Protein AF-D8FB04-F1 (afdb_monomer)

pLDDT: mean 83.62, std 10.01, range [50.66, 93.5]

Sequence (129 aa):
MARANIKDAQKLMAHLENEPLSTRELAHFYEHYQKSNRSVRDRMLENPFLFIKVQNERIQSEQAKEIHDGPEGKWFKDIKMVYAVLGRLLKTVSHVHYPKSDPFKKQTLKAWVNKVENQAAKLKKEIEP

Mean predicted aligned error: 11.64 Å

Structure (mmCIF, N/CA/C/O backbone):
data_AF-D8FB04-F1
#
_entry.id   AF-D8FB04-F1
#
loop_
_atom_site.group_PDB
_atom_site.id
_atom_site.type_symbol
_atom_site.label_atom_id
_atom_site.label_alt_id
_atom_site.label_comp_id
_atom_site.label_asym_id
_atom_site.label_entity_id
_atom_site.label_seq_id
_atom_site.pdbx_PDB_ins_code
_atom_site.Cartn_x
_atom_site.Cartn_y
_atom_site.Cartn_z
_atom_site.occupancy
_atom_site.B_iso_or_equiv
_atom_site.au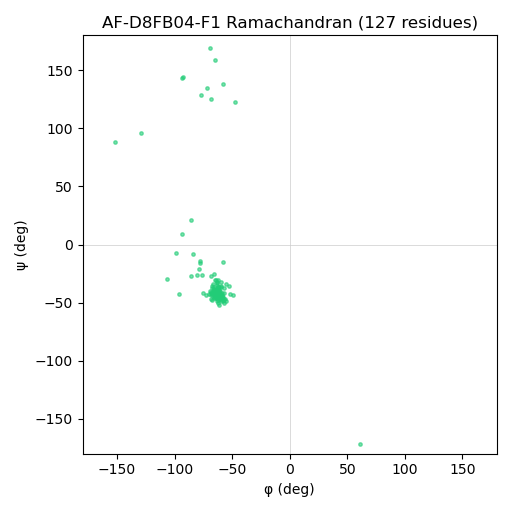th_seq_id
_atom_site.auth_comp_id
_atom_site.auth_asym_id
_atom_site.auth_atom_id
_atom_site.pdbx_PDB_model_num
ATOM 1 N N . MET A 1 1 ? -25.243 9.933 -5.896 1.00 53.50 1 MET A N 1
ATOM 2 C CA . MET A 1 1 ? -24.143 9.626 -4.950 1.00 53.50 1 MET A CA 1
ATOM 3 C C . MET A 1 1 ? -24.521 9.905 -3.495 1.00 53.50 1 MET A C 1
ATOM 5 O O . MET A 1 1 ? -24.370 9.000 -2.688 1.00 53.50 1 MET A O 1
ATOM 9 N N . ALA A 1 2 ? -25.107 11.065 -3.161 1.00 58.69 2 ALA A N 1
ATOM 10 C CA . ALA A 1 2 ? -25.514 11.402 -1.785 1.00 58.69 2 ALA A CA 1
ATOM 11 C C . ALA A 1 2 ? -26.397 10.339 -1.091 1.00 58.69 2 ALA A C 1
ATOM 13 O O . ALA A 1 2 ? -26.132 9.964 0.043 1.00 58.69 2 ALA A O 1
ATOM 14 N N . ARG A 1 3 ? -27.386 9.764 -1.794 1.00 50.66 3 ARG A N 1
ATOM 15 C CA . ARG A 1 3 ? -28.265 8.715 -1.233 1.00 50.66 3 ARG A CA 1
ATOM 16 C C . ARG A 1 3 ? -27.546 7.405 -0.878 1.00 50.66 3 ARG A C 1
ATOM 18 O O . ARG A 1 3 ? -27.975 6.724 0.044 1.00 50.66 3 ARG A O 1
ATOM 25 N N . ALA A 1 4 ? -26.481 7.047 -1.598 1.00 63.44 4 ALA A N 1
ATOM 26 C CA . ALA A 1 4 ? -25.690 5.853 -1.289 1.00 63.44 4 ALA A CA 1
ATOM 27 C C . ALA A 1 4 ? -24.858 6.079 -0.020 1.00 63.44 4 ALA A C 1
ATOM 29 O O . ALA A 1 4 ? -24.887 5.250 0.880 1.00 63.44 4 ALA A O 1
ATOM 30 N N . ASN A 1 5 ? -24.243 7.259 0.104 1.00 77.19 5 ASN A N 1
ATOM 31 C CA . ASN A 1 5 ? -23.476 7.629 1.293 1.00 77.19 5 ASN A CA 1
ATOM 32 C C . ASN A 1 5 ? -24.345 7.693 2.558 1.00 77.19 5 ASN A C 1
ATOM 34 O O . ASN A 1 5 ? -23.873 7.315 3.621 1.00 77.19 5 ASN A O 1
ATOM 38 N N . ILE A 1 6 ? -25.613 8.114 2.452 1.00 85.12 6 ILE A N 1
ATOM 39 C CA . ILE A 1 6 ? -26.545 8.117 3.594 1.00 85.12 6 ILE A CA 1
ATOM 40 C C . ILE A 1 6 ? -26.812 6.691 4.093 1.00 85.12 6 ILE A C 1
ATOM 42 O O . ILE A 1 6 ? -26.743 6.444 5.292 1.00 85.12 6 ILE A O 1
ATOM 46 N N . LYS A 1 7 ? -27.071 5.737 3.187 1.00 87.69 7 LYS A N 1
ATOM 47 C CA . LYS A 1 7 ? -27.281 4.327 3.563 1.00 87.69 7 LYS A CA 1
ATOM 48 C C . LYS A 1 7 ? -26.033 3.713 4.188 1.00 87.69 7 LYS A C 1
ATOM 50 O O . LYS A 1 7 ? -26.127 2.979 5.165 1.00 87.69 7 LYS A O 1
ATOM 55 N N . ASP A 1 8 ? -24.874 4.018 3.618 1.00 90.31 8 ASP A N 1
ATOM 56 C CA . ASP A 1 8 ? -23.591 3.533 4.115 1.00 90.31 8 ASP A CA 1
ATOM 57 C C . ASP A 1 8 ? -23.297 4.115 5.518 1.00 90.31 8 ASP A C 1
ATOM 59 O O . ASP A 1 8 ? -22.882 3.382 6.413 1.00 90.31 8 ASP A O 1
ATOM 63 N N . ALA A 1 9 ? -23.619 5.392 5.757 1.00 89.44 9 ALA A N 1
ATOM 64 C CA . ALA A 1 9 ? -23.519 6.0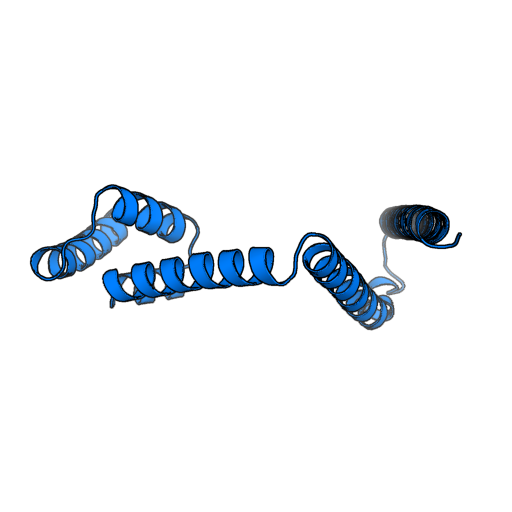22 7.075 1.00 89.44 9 ALA A CA 1
ATOM 65 C C . ALA A 1 9 ? -24.479 5.403 8.103 1.00 89.44 9 ALA A C 1
ATOM 67 O O . ALA A 1 9 ? -24.079 5.166 9.236 1.00 89.44 9 ALA A O 1
ATOM 68 N N . GLN A 1 10 ? -25.720 5.092 7.718 1.00 91.00 10 GLN A N 1
ATOM 69 C CA . GLN A 1 10 ? -26.680 4.414 8.599 1.00 91.00 10 GLN A CA 1
ATOM 70 C C . GLN A 1 10 ? -26.192 3.027 9.025 1.00 91.00 10 GLN A C 1
ATOM 72 O O . GLN A 1 10 ? -26.286 2.684 10.200 1.00 91.00 10 GLN A O 1
ATOM 77 N N . LYS A 1 11 ? -25.627 2.251 8.091 1.00 91.00 11 LYS A N 1
ATOM 78 C CA . LYS A 1 11 ? -25.017 0.952 8.410 1.00 91.00 11 LYS A CA 1
ATOM 79 C C . LYS A 1 11 ? -23.862 1.105 9.394 1.00 91.00 11 LYS A C 1
ATOM 81 O O . LYS A 1 11 ? -23.815 0.389 10.384 1.00 91.00 11 LYS A O 1
ATOM 86 N N . LEU A 1 12 ? -22.964 2.059 9.143 1.00 91.56 12 LEU A N 1
ATOM 87 C CA . LEU A 1 12 ? -21.844 2.325 10.041 1.00 91.56 12 LEU A CA 1
ATOM 88 C C . LEU A 1 12 ? -22.329 2.732 11.441 1.00 91.56 12 LEU A C 1
ATOM 90 O O . LEU A 1 12 ? -21.824 2.203 12.423 1.00 91.56 12 LEU A O 1
ATOM 94 N N . MET A 1 13 ? -23.330 3.614 11.540 1.00 91.06 13 MET A N 1
ATOM 95 C CA . MET A 1 13 ? -23.897 4.032 12.829 1.00 91.06 13 MET A CA 1
ATOM 96 C C . MET A 1 13 ? -24.475 2.853 13.620 1.00 91.06 13 MET A C 1
ATOM 98 O O . MET A 1 13 ? -24.173 2.734 14.801 1.00 91.06 13 MET A O 1
ATOM 102 N N . ALA A 1 14 ? -25.202 1.938 12.970 1.00 91.56 14 ALA A N 1
ATOM 103 C CA . ALA A 1 14 ? -25.743 0.748 13.634 1.00 91.56 14 ALA A CA 1
ATOM 104 C C . ALA A 1 14 ? -24.649 -0.156 14.243 1.00 91.56 14 ALA A C 1
ATOM 106 O O . ALA A 1 14 ? -24.855 -0.785 15.281 1.00 91.56 14 ALA A O 1
ATOM 107 N N . HIS A 1 15 ? -23.466 -0.212 13.623 1.00 90.56 15 HIS A N 1
ATOM 108 C CA . HIS A 1 15 ? -22.320 -0.919 14.199 1.00 90.56 15 HIS A CA 1
ATOM 109 C C . HIS A 1 15 ? -21.681 -0.144 15.356 1.00 90.56 15 HIS A C 1
ATOM 111 O O . HIS A 1 15 ? -21.369 -0.747 16.379 1.00 90.56 15 HIS A O 1
ATOM 117 N N . LEU A 1 16 ? -21.533 1.178 15.225 1.00 89.56 16 LEU A N 1
ATOM 118 C CA . LEU A 1 16 ? -20.917 2.029 16.251 1.00 89.56 16 LEU A CA 1
ATOM 119 C C . LEU A 1 16 ? -21.725 2.113 17.551 1.00 89.56 16 LEU A C 1
ATOM 121 O O . LEU A 1 16 ? -21.141 2.360 18.601 1.00 89.56 16 LEU A O 1
ATOM 125 N N . GLU A 1 17 ? -23.042 1.902 17.490 1.00 88.81 17 GLU A N 1
ATOM 126 C CA . GLU A 1 17 ? -23.899 1.799 18.680 1.00 88.81 17 GLU A CA 1
ATOM 127 C C . GLU A 1 17 ? -23.539 0.594 19.560 1.00 88.81 17 GLU A C 1
ATOM 129 O O . GLU A 1 17 ? -23.670 0.666 20.780 1.00 88.81 17 GLU A O 1
ATOM 134 N N . ASN A 1 18 ? -23.065 -0.498 18.953 1.00 87.06 18 ASN A N 1
ATOM 135 C CA . ASN A 1 18 ? -22.707 -1.728 19.660 1.00 87.06 18 ASN A CA 1
ATOM 136 C C . ASN A 1 18 ? -21.205 -1.795 19.973 1.00 87.06 18 ASN A C 1
ATOM 138 O O . ASN A 1 18 ? -20.817 -2.166 21.078 1.00 87.06 18 ASN A O 1
ATOM 142 N N . GLU A 1 19 ? -20.361 -1.417 19.011 1.00 87.31 19 GLU A N 1
ATOM 143 C CA . GLU A 1 19 ? -18.903 -1.401 19.138 1.00 87.31 19 GLU A CA 1
ATOM 144 C C . GLU A 1 19 ? -18.356 -0.035 18.695 1.00 87.31 19 GLU A C 1
ATOM 146 O O . GLU A 1 19 ? -18.150 0.205 17.498 1.00 87.31 19 GLU A O 1
ATOM 151 N N . PRO A 1 20 ? -18.124 0.894 19.641 1.00 88.06 20 PRO A N 1
ATOM 152 C CA . PRO A 1 20 ? -17.671 2.231 19.303 1.00 88.06 20 PRO A CA 1
ATOM 153 C C . PRO A 1 20 ? -16.216 2.217 18.832 1.00 88.06 20 PRO A C 1
ATOM 155 O O . PRO A 1 20 ? -15.334 1.632 19.461 1.00 88.06 20 PRO A O 1
ATOM 158 N N . LEU A 1 21 ? -15.958 2.939 17.744 1.00 90.06 21 LEU A N 1
ATOM 159 C CA . LEU A 1 21 ? -14.612 3.266 17.284 1.00 90.06 21 LEU A CA 1
ATOM 160 C C . LEU A 1 21 ? -14.186 4.622 17.846 1.00 90.06 21 LEU A C 1
ATOM 162 O O . LEU A 1 21 ? -14.983 5.561 17.915 1.00 90.06 21 LEU A O 1
ATOM 166 N N . SER A 1 22 ? -12.908 4.757 18.196 1.00 91.50 22 SER A N 1
ATOM 167 C CA . SER A 1 22 ? -12.349 6.057 18.560 1.00 91.50 22 SER A CA 1
ATOM 168 C C . SER A 1 22 ? -12.360 7.020 17.368 1.00 91.50 22 SER A C 1
ATOM 170 O O . SER A 1 22 ? -12.341 6.620 16.202 1.00 91.50 22 SER A O 1
ATOM 172 N N . THR A 1 23 ? -12.297 8.325 17.642 1.00 90.12 23 THR A N 1
ATOM 173 C CA . THR A 1 23 ? -12.238 9.362 16.597 1.00 90.12 23 THR A CA 1
ATOM 174 C C . THR A 1 23 ? -11.077 9.147 15.620 1.00 90.12 23 THR A C 1
ATOM 176 O O . THR A 1 23 ? -11.204 9.428 14.429 1.00 90.12 23 THR A O 1
ATOM 179 N N . ARG A 1 24 ? -9.944 8.614 16.102 1.00 89.75 24 ARG A N 1
ATOM 180 C CA . ARG A 1 24 ? -8.773 8.308 15.263 1.00 89.75 24 ARG A CA 1
ATOM 181 C C . ARG A 1 24 ? -9.042 7.123 14.336 1.00 89.75 24 ARG A C 1
ATOM 183 O O . ARG A 1 24 ? -8.706 7.188 13.157 1.00 89.75 24 ARG A O 1
ATOM 190 N N . GLU A 1 25 ? -9.675 6.072 14.847 1.00 91.44 25 GLU A N 1
ATOM 191 C CA . GLU A 1 25 ? -10.042 4.892 14.058 1.00 91.44 25 GLU A CA 1
ATOM 192 C C . GLU A 1 25 ? -11.113 5.220 13.017 1.00 91.44 25 GLU A C 1
ATOM 194 O O . GLU A 1 25 ? -11.017 4.760 11.884 1.00 91.44 25 GLU A O 1
ATOM 199 N N . LEU A 1 26 ? -12.074 6.085 13.351 1.00 91.75 26 LEU A N 1
ATOM 200 C CA . LEU A 1 26 ? -13.068 6.586 12.400 1.00 91.75 26 LEU A CA 1
ATOM 201 C C . LEU A 1 26 ? -12.440 7.403 11.270 1.00 91.75 26 LEU A C 1
ATOM 203 O O . LEU A 1 26 ? -12.810 7.223 10.109 1.00 91.75 26 LEU A O 1
ATOM 207 N N . ALA A 1 27 ? -11.474 8.270 11.583 1.00 90.62 27 ALA A N 1
ATOM 208 C CA . ALA A 1 27 ? -10.744 9.021 10.563 1.00 90.62 27 ALA A CA 1
ATOM 209 C C . ALA A 1 27 ? -9.995 8.076 9.608 1.00 90.62 27 ALA A C 1
ATOM 211 O O . ALA A 1 27 ? -10.100 8.217 8.388 1.00 90.62 27 ALA A O 1
ATOM 212 N N . HIS A 1 28 ? -9.314 7.067 10.158 1.00 90.44 28 HIS A N 1
ATOM 213 C CA . HIS A 1 28 ? -8.594 6.065 9.374 1.00 90.44 28 HIS A CA 1
ATOM 214 C C . HIS A 1 28 ? -9.538 5.200 8.522 1.00 90.44 28 HIS A C 1
ATOM 216 O O . HIS A 1 28 ? -9.297 4.976 7.333 1.00 90.44 28 HIS A O 1
ATOM 222 N N . PHE A 1 29 ? -10.663 4.768 9.101 1.00 93.38 29 PHE A N 1
ATOM 223 C CA . PHE A 1 29 ? -11.721 4.059 8.388 1.00 93.38 29 PHE A CA 1
ATOM 224 C C . PHE A 1 29 ? -12.217 4.875 7.193 1.00 93.38 29 PHE A C 1
ATOM 226 O O . PHE A 1 29 ? -12.301 4.361 6.078 1.00 93.38 29 PHE A O 1
ATOM 233 N N . TYR A 1 30 ? -12.516 6.157 7.413 1.00 91.88 30 TYR A N 1
ATOM 234 C CA . TYR A 1 30 ? -13.054 7.033 6.382 1.00 91.88 30 TYR A CA 1
ATOM 235 C C . TYR A 1 30 ? -12.050 7.301 5.254 1.00 91.88 30 TYR A C 1
ATOM 237 O O . TYR A 1 30 ? -12.423 7.255 4.081 1.00 91.88 30 TYR A O 1
ATOM 245 N N . GLU A 1 31 ? -10.771 7.506 5.574 1.00 92.06 31 GLU A N 1
ATOM 246 C CA . GLU A 1 31 ? -9.728 7.678 4.560 1.00 92.06 31 GLU A CA 1
ATOM 247 C C . GLU A 1 31 ? -9.622 6.451 3.639 1.00 92.06 31 GLU A C 1
ATOM 249 O O . GLU A 1 31 ? -9.583 6.577 2.409 1.00 92.06 31 GLU A O 1
ATOM 254 N N . HIS A 1 32 ? -9.628 5.246 4.217 1.00 91.69 32 HIS A N 1
ATOM 255 C CA . HIS A 1 32 ? -9.644 4.009 3.441 1.00 91.69 32 HIS A CA 1
ATOM 256 C C . HIS A 1 32 ? -10.939 3.834 2.651 1.00 91.69 32 HIS A C 1
ATOM 258 O O . HIS A 1 32 ? -10.900 3.416 1.491 1.00 91.69 32 HIS A O 1
ATOM 264 N N . TYR A 1 33 ? -12.075 4.203 3.236 1.00 92.12 33 TYR A N 1
ATOM 265 C CA . TYR A 1 33 ? -13.378 4.127 2.592 1.00 92.12 33 TYR A CA 1
ATOM 266 C C . TYR A 1 33 ? -13.428 4.981 1.317 1.00 92.12 33 TYR A C 1
ATOM 268 O O . TYR A 1 33 ? -13.881 4.505 0.276 1.00 92.12 33 TYR A O 1
ATOM 276 N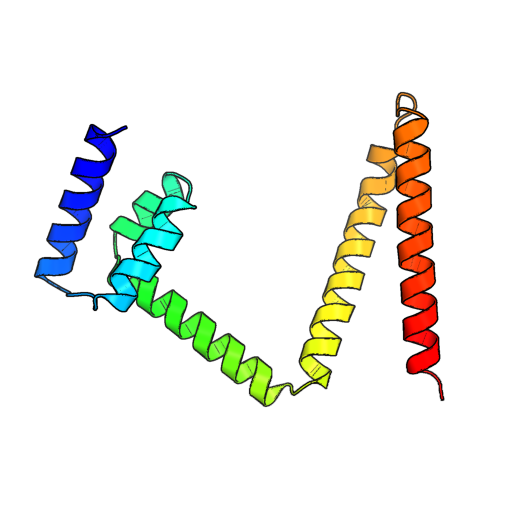 N . GLN A 1 34 ? -12.906 6.212 1.359 1.00 91.06 34 GLN A N 1
ATOM 277 C CA . GLN A 1 34 ? -12.894 7.125 0.210 1.00 91.06 34 GLN A CA 1
ATOM 278 C C . GLN A 1 34 ? -12.079 6.599 -0.978 1.00 91.06 34 GLN A C 1
ATOM 280 O O . GLN A 1 3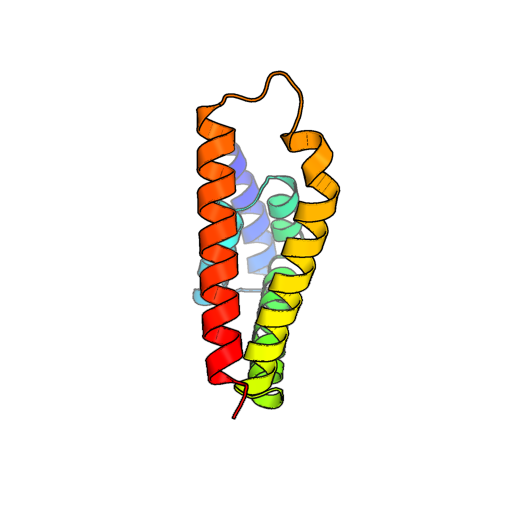4 ? -12.469 6.797 -2.128 1.00 91.06 34 GLN A O 1
ATOM 285 N N . LYS A 1 35 ? -10.961 5.916 -0.709 1.00 91.75 35 LYS A N 1
ATOM 286 C CA . LYS A 1 35 ? -10.056 5.379 -1.742 1.00 91.75 35 LYS A CA 1
ATOM 287 C C . LYS A 1 35 ? -10.505 4.010 -2.275 1.00 91.75 35 LYS A C 1
ATOM 289 O O . LYS A 1 35 ? -9.932 3.503 -3.238 1.00 91.75 35 LYS A O 1
ATOM 294 N N . SER A 1 36 ? -11.518 3.404 -1.658 1.00 91.38 36 SER A N 1
ATOM 295 C CA . SER A 1 36 ? -11.935 2.028 -1.920 1.00 91.38 36 SER A CA 1
ATOM 296 C C . SER A 1 36 ? -13.042 1.910 -2.971 1.00 91.38 36 SER A C 1
ATOM 298 O O . SER A 1 36 ? -13.985 2.703 -3.048 1.00 91.38 36 SER A O 1
ATOM 300 N N . ASN A 1 37 ? -12.976 0.842 -3.768 1.00 92.06 37 ASN A N 1
ATOM 301 C CA . ASN A 1 37 ? -14.061 0.483 -4.683 1.00 92.06 37 ASN A CA 1
ATOM 302 C C . ASN A 1 37 ? -15.308 -0.003 -3.910 1.00 92.06 37 ASN A C 1
ATOM 304 O O . ASN A 1 37 ? -15.260 -0.223 -2.700 1.00 92.06 37 ASN A O 1
ATOM 308 N N . ARG A 1 38 ? -16.451 -0.159 -4.595 1.00 90.31 38 ARG A N 1
ATOM 309 C CA . ARG A 1 38 ? -17.727 -0.487 -3.931 1.00 90.31 38 ARG A CA 1
ATOM 310 C C . ARG A 1 38 ? -17.675 -1.807 -3.152 1.00 90.31 38 ARG A C 1
ATOM 312 O O . ARG A 1 38 ? -18.118 -1.831 -2.015 1.00 90.31 38 ARG A O 1
ATOM 319 N N . SER A 1 39 ? -17.078 -2.852 -3.726 1.00 91.75 39 SER A N 1
ATOM 320 C CA . SER A 1 39 ? -16.980 -4.165 -3.076 1.00 91.75 39 SER A CA 1
ATOM 321 C C . SER A 1 39 ? -16.176 -4.109 -1.775 1.00 91.75 39 SER A C 1
ATOM 323 O O . SER A 1 39 ? -16.576 -4.700 -0.776 1.00 91.75 39 SER A O 1
ATOM 325 N N . VAL A 1 40 ? -15.068 -3.363 -1.764 1.00 90.81 40 VAL A N 1
ATOM 326 C CA . VAL A 1 40 ? -14.264 -3.168 -0.551 1.00 90.81 40 VAL A CA 1
ATOM 327 C C . VAL A 1 40 ? -15.038 -2.353 0.483 1.00 90.81 40 VAL A C 1
ATOM 329 O O . VAL A 1 40 ? -15.061 -2.727 1.649 1.00 90.81 40 VAL A O 1
ATOM 332 N N . ARG A 1 41 ? -15.729 -1.290 0.055 1.00 93.19 41 ARG A N 1
ATOM 333 C CA . ARG A 1 41 ? -16.568 -0.469 0.938 1.00 93.19 41 ARG A CA 1
ATOM 334 C C . ARG A 1 41 ? -17.677 -1.272 1.611 1.00 93.19 41 ARG A C 1
ATOM 336 O O . ARG A 1 41 ? -17.882 -1.110 2.806 1.00 93.19 41 ARG A O 1
ATOM 343 N N . ASP A 1 42 ? -18.355 -2.146 0.872 1.00 92.06 42 ASP A N 1
ATOM 344 C CA . ASP A 1 42 ? -19.410 -2.987 1.439 1.00 92.06 42 ASP A CA 1
ATOM 345 C C . ASP A 1 42 ? -18.841 -3.932 2.519 1.00 92.06 42 ASP A C 1
ATOM 347 O O . ASP A 1 42 ? -19.386 -3.977 3.616 1.00 92.06 42 ASP A O 1
ATOM 351 N N . ARG A 1 43 ? -17.679 -4.563 2.284 1.00 91.50 43 ARG A N 1
ATOM 352 C CA . ARG A 1 43 ? -16.990 -5.394 3.297 1.00 91.50 43 ARG A CA 1
ATOM 353 C C . ARG A 1 43 ? -16.523 -4.605 4.519 1.00 91.50 43 ARG A C 1
ATOM 355 O O . ARG A 1 43 ? -16.593 -5.099 5.637 1.00 91.50 43 ARG A O 1
ATOM 362 N N . MET A 1 44 ? -16.031 -3.382 4.318 1.00 93.50 44 MET A N 1
ATOM 363 C CA . MET A 1 44 ? -15.656 -2.500 5.428 1.00 93.50 44 MET A CA 1
ATOM 364 C C . MET A 1 44 ? -16.862 -2.182 6.319 1.00 93.50 44 MET A C 1
ATOM 366 O O . MET A 1 44 ? -16.713 -2.083 7.532 1.00 93.50 44 MET A O 1
ATOM 370 N N . LEU A 1 45 ? -18.048 -2.022 5.723 1.00 93.38 45 LEU A N 1
ATOM 371 C CA . LEU A 1 45 ? -19.288 -1.721 6.438 1.00 93.38 45 LEU A CA 1
ATOM 372 C C . LEU A 1 45 ? -19.929 -2.949 7.102 1.00 93.38 45 LEU A C 1
ATOM 374 O O . LEU A 1 45 ? -20.721 -2.753 8.013 1.00 93.38 45 LEU A O 1
ATOM 378 N N . GLU A 1 46 ? -19.615 -4.176 6.668 1.00 92.44 46 GLU A N 1
ATOM 379 C CA . GLU A 1 46 ? -20.098 -5.420 7.301 1.00 92.44 46 GLU A CA 1
ATOM 380 C C . GLU A 1 46 ? -19.537 -5.611 8.714 1.00 92.44 46 GLU A C 1
ATOM 382 O O . GLU A 1 46 ? -20.238 -6.096 9.600 1.00 92.44 46 GLU A O 1
ATOM 387 N N . ASN A 1 47 ? -18.268 -5.251 8.927 1.00 90.94 47 ASN A N 1
ATOM 388 C CA . ASN A 1 47 ? -17.661 -5.245 10.254 1.00 90.94 47 ASN A CA 1
ATOM 389 C C . ASN A 1 47 ? -16.539 -4.187 10.352 1.00 90.94 47 ASN A C 1
ATOM 391 O O . ASN A 1 47 ? -15.363 -4.492 10.109 1.00 90.94 47 ASN A O 1
ATOM 395 N N . PRO A 1 48 ? -16.889 -2.936 10.712 1.00 92.12 48 PRO A N 1
ATOM 396 C CA . PRO A 1 48 ? -15.930 -1.837 10.815 1.00 92.12 48 PRO A CA 1
ATOM 397 C C . PRO A 1 48 ? -14.840 -2.064 11.870 1.00 92.12 48 PRO A C 1
ATOM 399 O O . PRO A 1 48 ? -13.681 -1.709 11.645 1.00 92.12 48 PRO A O 1
ATOM 402 N N . PHE A 1 49 ? -15.188 -2.690 12.998 1.00 91.06 49 PHE A N 1
ATOM 403 C CA . PHE A 1 49 ? -14.249 -2.974 14.082 1.00 91.06 49 PHE A CA 1
ATOM 404 C C . PHE A 1 49 ? -13.193 -3.997 13.665 1.00 91.06 49 PHE A C 1
ATOM 406 O O . PHE A 1 49 ? -11.994 -3.758 13.816 1.00 91.06 49 PHE A O 1
ATOM 413 N N . LEU A 1 50 ? -13.617 -5.103 13.049 1.00 91.06 50 LEU A N 1
ATOM 414 C CA . LEU A 1 50 ? -12.705 -6.119 12.533 1.00 91.06 50 LEU A CA 1
ATOM 415 C C . LEU A 1 50 ? -11.763 -5.540 11.475 1.00 91.06 50 LEU A C 1
ATOM 417 O O . LEU A 1 50 ? -10.575 -5.858 11.478 1.00 91.06 50 LEU A O 1
ATOM 421 N N . PHE A 1 51 ? -12.265 -4.668 10.595 1.00 92.06 51 PHE A N 1
ATOM 422 C CA . PHE A 1 51 ? -11.421 -3.982 9.621 1.00 92.06 51 PHE A CA 1
ATOM 423 C C . PHE A 1 51 ? -10.295 -3.196 10.305 1.00 92.06 51 PHE A C 1
ATOM 425 O O . PHE A 1 51 ? -9.128 -3.364 9.948 1.00 92.06 51 PHE A O 1
ATOM 432 N N . ILE A 1 52 ? -10.629 -2.377 11.305 1.00 92.75 52 ILE A N 1
ATOM 433 C CA . ILE A 1 52 ? -9.643 -1.590 12.053 1.00 92.75 52 ILE A CA 1
ATOM 434 C C . ILE A 1 52 ? -8.665 -2.491 12.807 1.00 92.75 52 ILE A C 1
ATOM 436 O O . ILE A 1 52 ? -7.456 -2.280 12.719 1.00 92.75 52 ILE A O 1
ATOM 440 N N . LYS A 1 53 ? -9.156 -3.537 13.476 1.00 90.00 53 LYS A N 1
ATOM 441 C CA . LYS A 1 53 ? -8.314 -4.495 14.200 1.00 90.00 53 LYS A CA 1
ATOM 442 C C . LYS A 1 53 ? -7.283 -5.152 13.282 1.00 90.00 53 LYS A C 1
ATOM 444 O O . LYS A 1 53 ? -6.095 -5.135 13.587 1.00 90.00 53 LYS A O 1
ATOM 449 N N . VAL A 1 54 ? -7.718 -5.654 12.127 1.00 90.19 54 VAL A N 1
ATOM 450 C CA . VAL A 1 54 ? -6.832 -6.285 11.136 1.00 90.19 54 VAL A CA 1
ATOM 451 C C . VAL A 1 54 ? -5.806 -5.288 10.592 1.00 90.19 54 VAL A C 1
ATOM 453 O O . VAL A 1 54 ? -4.653 -5.658 10.379 1.00 90.19 54 VAL A O 1
ATOM 456 N N . GLN A 1 55 ? -6.190 -4.029 10.365 1.00 88.06 55 GLN A N 1
ATOM 457 C CA . GLN A 1 55 ? -5.244 -2.995 9.931 1.00 88.06 55 GLN A CA 1
ATOM 458 C C . GLN A 1 55 ? -4.193 -2.701 11.005 1.00 88.06 55 GLN A C 1
ATOM 460 O O . GLN A 1 55 ? -3.002 -2.670 10.702 1.00 88.06 55 GLN A O 1
ATOM 465 N N . ASN A 1 56 ? -4.611 -2.557 12.261 1.00 86.19 56 ASN A N 1
ATOM 466 C CA . ASN A 1 56 ? -3.701 -2.307 13.375 1.00 86.19 56 ASN A CA 1
ATOM 467 C C . ASN A 1 56 ? -2.733 -3.479 13.588 1.00 86.19 56 ASN A C 1
ATOM 469 O O . ASN A 1 56 ? -1.534 -3.257 13.735 1.00 86.19 56 ASN A O 1
ATOM 473 N N . GLU A 1 57 ? -3.222 -4.720 13.538 1.00 85.81 57 GLU A N 1
ATOM 474 C CA . GLU A 1 57 ? -2.383 -5.921 13.638 1.00 85.81 57 GLU A CA 1
ATOM 475 C C . GLU A 1 57 ? -1.369 -6.003 12.492 1.00 85.81 57 GLU A C 1
ATOM 477 O O . GLU A 1 57 ? -0.207 -6.338 12.719 1.00 85.81 57 GLU A O 1
ATOM 482 N N . ARG A 1 58 ? -1.766 -5.645 11.264 1.00 84.75 58 ARG A N 1
ATOM 483 C CA . ARG A 1 58 ? -0.839 -5.576 10.126 1.00 84.75 58 ARG A CA 1
ATOM 484 C C . ARG A 1 58 ? 0.259 -4.555 10.363 1.00 84.75 58 ARG A C 1
ATOM 486 O O . ARG A 1 58 ? 1.422 -4.935 10.282 1.00 84.75 58 ARG A O 1
ATOM 493 N N . ILE A 1 59 ? -0.099 -3.323 10.722 1.00 83.75 59 ILE A N 1
ATOM 494 C CA . ILE A 1 59 ? 0.865 -2.250 10.996 1.00 83.75 59 ILE A CA 1
ATOM 495 C C . ILE A 1 59 ? 1.827 -2.668 12.112 1.00 83.75 59 ILE A C 1
ATOM 497 O O . ILE A 1 59 ? 3.038 -2.559 11.949 1.00 83.75 59 ILE A O 1
ATOM 501 N N . GLN A 1 60 ? 1.311 -3.209 13.218 1.00 81.25 60 GLN A N 1
ATOM 502 C CA . GLN A 1 60 ? 2.144 -3.688 14.323 1.00 81.25 60 GLN A CA 1
ATOM 503 C C . GLN A 1 60 ? 3.057 -4.841 13.892 1.00 81.25 60 GLN A C 1
ATOM 505 O O . GLN A 1 60 ? 4.229 -4.866 14.258 1.00 81.25 60 GLN A O 1
ATOM 510 N N . SER A 1 61 ? 2.557 -5.779 13.083 1.00 78.06 61 SER A N 1
ATOM 511 C CA . SER A 1 61 ? 3.355 -6.898 12.572 1.00 78.06 61 SER A CA 1
ATOM 512 C C . SER A 1 61 ? 4.439 -6.450 11.589 1.00 78.06 61 SER A C 1
ATOM 514 O O . SER A 1 61 ? 5.528 -7.018 11.576 1.00 78.06 61 SER A O 1
ATOM 516 N N . GLU A 1 62 ? 4.159 -5.437 10.770 1.00 78.12 62 GLU A N 1
ATOM 517 C CA . GLU A 1 62 ? 5.117 -4.843 9.841 1.00 78.12 62 GLU A CA 1
ATOM 518 C C . GLU A 1 62 ? 6.199 -4.099 10.614 1.00 78.12 62 GLU A C 1
ATOM 520 O O . GLU A 1 62 ? 7.375 -4.367 10.390 1.00 78.12 62 GLU A O 1
ATOM 525 N N . GLN A 1 63 ? 5.818 -3.280 11.595 1.00 77.81 63 GLN A N 1
ATOM 526 C CA . GLN A 1 63 ? 6.754 -2.594 12.488 1.00 77.81 63 GLN A CA 1
ATOM 527 C C . GLN A 1 63 ? 7.620 -3.582 13.276 1.00 77.81 63 GLN A C 1
ATOM 529 O O . GLN A 1 63 ? 8.836 -3.424 13.333 1.00 77.81 63 GLN A O 1
ATOM 534 N N . ALA A 1 64 ? 7.029 -4.639 13.838 1.00 72.88 64 ALA A N 1
ATOM 535 C CA . ALA A 1 64 ? 7.772 -5.672 14.556 1.00 72.88 64 ALA A CA 1
ATOM 536 C C . ALA A 1 64 ? 8.755 -6.411 13.635 1.00 72.88 64 ALA A C 1
ATOM 538 O O . ALA A 1 64 ? 9.894 -6.662 14.028 1.00 72.88 64 ALA A O 1
ATOM 539 N N . LYS A 1 65 ? 8.347 -6.715 12.395 1.00 70.38 65 LYS A N 1
ATOM 540 C CA . LYS A 1 65 ? 9.238 -7.287 11.378 1.00 70.38 65 LYS A CA 1
ATOM 541 C C . LYS A 1 65 ? 10.351 -6.323 10.999 1.00 70.38 65 LYS A C 1
ATOM 543 O O . LYS A 1 65 ? 11.477 -6.765 10.870 1.00 70.38 65 LYS A O 1
ATOM 548 N N . GLU A 1 66 ? 10.069 -5.038 10.817 1.00 68.88 66 GLU A N 1
ATOM 549 C CA . GLU A 1 66 ? 11.094 -4.034 10.511 1.00 68.88 66 GLU A CA 1
ATOM 550 C C . GLU A 1 66 ? 12.113 -3.882 11.647 1.00 68.88 66 GLU A C 1
ATOM 552 O O . GLU A 1 66 ? 13.307 -3.788 11.376 1.00 68.88 66 GLU A O 1
ATOM 557 N N . ILE A 1 67 ? 11.665 -3.922 12.906 1.00 70.06 67 ILE A N 1
ATOM 558 C CA . ILE A 1 67 ? 12.552 -3.888 14.077 1.00 70.06 67 ILE A CA 1
ATOM 559 C C . ILE A 1 67 ? 13.417 -5.153 14.142 1.00 70.06 67 ILE A C 1
ATOM 561 O O . ILE A 1 67 ? 14.622 -5.054 14.347 1.00 70.06 67 ILE A O 1
ATOM 565 N N . HIS A 1 68 ? 12.818 -6.332 13.951 1.00 70.75 68 HIS A N 1
ATOM 566 C CA . HIS A 1 68 ? 13.532 -7.612 13.970 1.00 70.75 68 HIS A CA 1
ATOM 567 C C . HIS A 1 68 ? 14.549 -7.735 12.826 1.00 70.75 68 HIS A C 1
ATOM 569 O O . HIS A 1 68 ? 15.673 -8.184 13.025 1.00 70.75 68 HIS A O 1
ATOM 575 N N . ASP A 1 69 ? 14.143 -7.343 11.622 1.00 71.69 69 ASP A N 1
ATOM 576 C CA . ASP A 1 69 ? 14.921 -7.501 10.395 1.00 71.69 69 ASP A CA 1
ATOM 577 C C . ASP A 1 69 ? 16.040 -6.448 10.264 1.00 71.69 69 ASP A C 1
ATOM 579 O O . ASP A 1 69 ? 16.946 -6.604 9.440 1.00 71.69 69 ASP A O 1
ATOM 583 N N . GLY A 1 70 ? 15.979 -5.371 11.053 1.00 77.75 70 GLY A N 1
ATOM 584 C CA . GLY A 1 70 ? 16.939 -4.275 11.017 1.00 77.75 70 GLY A CA 1
ATOM 585 C C . GLY A 1 70 ? 16.991 -3.544 9.662 1.00 77.75 70 GLY A C 1
ATOM 586 O O . GLY A 1 70 ? 16.170 -3.775 8.764 1.00 77.75 70 GLY A O 1
ATOM 587 N N . PRO A 1 71 ? 17.968 -2.637 9.473 1.00 73.19 71 PRO A N 1
ATOM 588 C CA . PRO A 1 71 ? 18.126 -1.912 8.211 1.00 73.19 71 PRO A CA 1
ATOM 589 C C . PRO A 1 71 ? 18.452 -2.850 7.038 1.00 73.19 71 PRO A C 1
ATOM 591 O O . PRO A 1 71 ? 17.994 -2.629 5.915 1.00 73.19 71 PRO A O 1
ATOM 594 N N . GLU A 1 72 ? 19.187 -3.930 7.306 1.00 76.50 72 GLU A N 1
ATOM 595 C CA . GLU A 1 72 ? 19.583 -4.930 6.315 1.00 76.50 72 GLU A CA 1
ATOM 596 C C . GLU A 1 72 ? 18.380 -5.691 5.764 1.00 76.50 72 GLU A C 1
ATOM 598 O O . GLU A 1 72 ? 18.276 -5.897 4.556 1.00 76.50 72 GLU A O 1
ATOM 603 N N . GLY A 1 73 ? 17.417 -6.082 6.599 1.00 77.75 73 GLY A N 1
ATOM 604 C CA . GLY A 1 73 ? 16.281 -6.847 6.107 1.00 77.75 73 GLY A CA 1
ATOM 605 C C . GLY A 1 73 ? 15.252 -6.009 5.346 1.00 77.75 73 GLY A C 1
ATOM 606 O O . GLY A 1 73 ? 14.626 -6.530 4.418 1.00 77.75 73 GLY A O 1
ATOM 607 N N . LYS A 1 74 ? 15.134 -4.700 5.620 1.00 78.75 74 LYS A N 1
ATOM 608 C CA . LYS A 1 74 ? 14.427 -3.779 4.709 1.00 78.75 74 LYS A CA 1
ATOM 609 C C . LYS A 1 74 ? 15.128 -3.721 3.352 1.00 78.75 74 LYS A C 1
ATOM 611 O O . LYS A 1 74 ? 14.486 -3.919 2.321 1.00 78.75 74 LYS A O 1
ATOM 616 N N . TRP A 1 75 ? 16.448 -3.559 3.361 1.00 82.25 75 TRP A N 1
ATOM 617 C CA . TRP A 1 75 ? 17.262 -3.550 2.149 1.00 82.25 75 TRP A CA 1
ATOM 618 C C . TRP A 1 75 ? 17.125 -4.861 1.342 1.00 82.25 75 TRP A C 1
ATOM 620 O O . TRP A 1 75 ? 16.911 -4.837 0.127 1.00 82.25 75 TRP A O 1
ATOM 630 N N . PHE A 1 76 ? 17.110 -6.020 2.012 1.00 82.25 76 PHE A N 1
ATOM 631 C CA . PHE A 1 76 ? 16.871 -7.320 1.375 1.00 82.25 76 PHE A CA 1
ATOM 632 C C . PHE A 1 76 ? 15.452 -7.479 0.807 1.00 82.25 76 PHE A C 1
ATOM 634 O O . PHE A 1 76 ? 15.270 -8.153 -0.212 1.00 82.25 76 PHE A O 1
ATOM 641 N N . LYS A 1 77 ? 14.425 -6.899 1.440 1.00 83.19 77 LYS A N 1
ATOM 642 C CA . LYS A 1 77 ? 13.059 -6.891 0.884 1.00 83.19 77 LYS A CA 1
ATOM 643 C C . LYS A 1 77 ? 13.008 -6.078 -0.405 1.00 83.19 77 LYS A C 1
ATOM 645 O O . LYS A 1 77 ? 12.455 -6.560 -1.396 1.00 83.19 77 LYS A O 1
ATOM 650 N N . ASP A 1 78 ? 13.637 -4.908 -0.413 1.00 85.81 78 ASP A N 1
ATOM 651 C CA . ASP A 1 78 ? 13.657 -4.020 -1.573 1.00 85.81 78 ASP A CA 1
ATOM 652 C C . ASP A 1 78 ? 14.380 -4.667 -2.762 1.00 85.81 78 ASP A C 1
ATOM 654 O O . ASP A 1 78 ? 13.828 -4.718 -3.865 1.00 85.81 78 ASP A O 1
ATOM 658 N N . ILE A 1 79 ? 15.556 -5.276 -2.553 1.00 87.31 79 ILE A N 1
ATOM 659 C CA . ILE A 1 79 ? 16.281 -5.939 -3.651 1.00 87.31 79 ILE A CA 1
ATOM 660 C C . ILE A 1 79 ? 15.520 -7.160 -4.199 1.00 87.31 79 ILE A C 1
ATOM 662 O O . ILE A 1 79 ? 15.471 -7.373 -5.415 1.00 87.31 79 ILE A O 1
ATOM 666 N N . LYS A 1 80 ? 14.833 -7.926 -3.335 1.00 87.81 80 LYS A N 1
ATOM 667 C CA . LYS A 1 80 ? 13.945 -9.026 -3.759 1.00 87.81 80 LYS A CA 1
ATOM 668 C C . LYS A 1 80 ? 12.753 -8.514 -4.568 1.00 87.81 80 LYS A C 1
ATOM 670 O O . LYS A 1 80 ? 12.366 -9.144 -5.555 1.00 87.81 80 LYS A O 1
ATOM 675 N N . MET A 1 81 ? 12.180 -7.373 -4.186 1.00 89.19 81 MET A N 1
ATOM 676 C CA . MET A 1 81 ? 11.092 -6.743 -4.933 1.00 89.19 81 MET A CA 1
ATOM 677 C C . MET A 1 81 ? 11.559 -6.295 -6.321 1.00 89.19 81 MET A C 1
ATOM 679 O O . MET A 1 81 ? 10.874 -6.578 -7.307 1.00 89.19 81 MET A O 1
ATOM 683 N N . VAL A 1 82 ? 12.736 -5.665 -6.420 1.00 89.88 82 VAL A N 1
ATOM 684 C CA . VAL A 1 82 ? 13.346 -5.277 -7.703 1.00 89.88 82 VAL A CA 1
ATOM 685 C C . VAL A 1 82 ? 13.536 -6.500 -8.601 1.00 89.88 82 VAL A C 1
ATOM 687 O O . VAL A 1 82 ? 13.100 -6.480 -9.753 1.00 89.88 82 VAL A O 1
ATOM 690 N N . TYR A 1 83 ? 14.084 -7.597 -8.070 1.00 88.62 83 TYR A N 1
ATOM 691 C CA . TYR A 1 83 ? 14.227 -8.858 -8.806 1.00 88.62 83 TYR A CA 1
ATOM 692 C C . TYR A 1 83 ? 12.882 -9.378 -9.344 1.00 88.62 83 TYR A C 1
ATOM 694 O O . TYR A 1 83 ? 12.760 -9.702 -10.528 1.00 88.62 83 TYR A O 1
ATOM 702 N N . ALA A 1 84 ? 11.838 -9.396 -8.511 1.00 91.44 84 ALA A N 1
ATOM 703 C CA . ALA A 1 84 ? 10.509 -9.846 -8.920 1.00 91.44 84 ALA A CA 1
ATOM 704 C C . ALA A 1 84 ? 9.869 -8.931 -9.983 1.00 91.44 84 ALA A C 1
ATOM 706 O O . ALA A 1 84 ? 9.200 -9.409 -10.904 1.00 91.44 84 ALA A O 1
ATOM 707 N N . VAL A 1 85 ? 10.058 -7.610 -9.881 1.00 89.88 85 VAL A N 1
ATOM 708 C CA . VAL A 1 85 ? 9.601 -6.640 -10.891 1.00 89.88 85 VAL A CA 1
ATOM 709 C C . VAL A 1 85 ? 10.314 -6.877 -12.220 1.00 89.88 85 VAL A C 1
ATOM 711 O O . VAL A 1 85 ? 9.638 -7.003 -13.240 1.00 89.88 85 VAL A O 1
ATOM 714 N N . LEU A 1 86 ? 11.643 -7.008 -12.215 1.00 88.50 86 LEU A N 1
ATOM 715 C CA . LEU A 1 86 ? 12.429 -7.299 -13.418 1.00 88.50 86 LEU A CA 1
ATOM 716 C C . LEU A 1 86 ? 11.993 -8.618 -14.066 1.00 88.50 86 LEU A C 1
ATOM 718 O O . LEU A 1 86 ? 11.748 -8.657 -15.270 1.00 88.50 86 LEU A O 1
ATOM 722 N N . GLY A 1 87 ? 11.787 -9.671 -13.270 1.00 88.25 87 GLY A N 1
ATOM 723 C CA . GLY A 1 87 ? 11.281 -10.954 -13.762 1.00 88.25 87 GLY A CA 1
ATOM 724 C C . GLY A 1 87 ? 9.900 -10.849 -14.421 1.00 88.25 87 GLY A C 1
ATOM 725 O O . GLY A 1 87 ? 9.645 -11.506 -15.431 1.00 88.25 87 GLY A O 1
ATOM 726 N N . ARG A 1 88 ? 9.006 -9.996 -13.900 1.00 89.69 88 ARG A N 1
ATOM 727 C CA . ARG A 1 88 ? 7.710 -9.711 -14.542 1.00 89.69 88 ARG A CA 1
ATOM 728 C C . ARG A 1 88 ? 7.870 -8.941 -15.848 1.00 89.69 88 ARG A C 1
ATOM 730 O O . ARG A 1 88 ? 7.216 -9.303 -16.820 1.00 89.69 88 ARG A O 1
ATOM 737 N N . LEU A 1 89 ? 8.734 -7.924 -15.878 1.00 87.12 89 LEU A N 1
ATOM 738 C CA . LEU A 1 89 ? 9.001 -7.143 -17.087 1.00 87.12 89 LEU A CA 1
ATOM 739 C C . LEU A 1 89 ? 9.552 -8.035 -18.201 1.00 87.12 89 LEU A C 1
ATOM 741 O O . LEU A 1 89 ? 9.025 -8.008 -19.304 1.00 87.12 89 LEU A O 1
ATOM 745 N N . LEU A 1 90 ? 10.526 -8.900 -17.905 1.00 84.88 90 LEU A N 1
ATOM 746 C CA . LEU A 1 90 ? 11.098 -9.835 -18.881 1.00 84.88 90 LEU A CA 1
ATOM 747 C C . LEU A 1 90 ? 10.044 -10.751 -19.523 1.00 84.88 90 LEU A C 1
ATOM 749 O O . LEU A 1 90 ? 10.104 -11.004 -20.723 1.00 84.88 90 LEU A O 1
ATOM 753 N N . LYS A 1 91 ? 9.036 -11.197 -18.761 1.00 85.94 91 LYS A N 1
ATOM 754 C CA . LYS A 1 91 ? 7.925 -12.009 -19.292 1.00 85.94 91 LYS A CA 1
ATOM 755 C C . LYS A 1 91 ? 7.004 -11.226 -20.233 1.00 85.94 91 LYS A C 1
ATOM 757 O O . LYS A 1 91 ? 6.380 -11.822 -21.108 1.00 85.94 91 LYS A O 1
ATOM 762 N N . THR A 1 92 ? 6.901 -9.908 -20.066 1.00 83.06 92 THR A N 1
ATOM 763 C CA . THR A 1 92 ? 6.016 -9.044 -20.863 1.00 83.06 92 THR A CA 1
ATOM 764 C C . THR A 1 92 ? 6.737 -8.316 -22.000 1.00 83.06 92 THR A C 1
ATOM 766 O O . THR A 1 92 ? 6.069 -7.745 -22.860 1.00 83.06 92 THR A O 1
ATOM 769 N N . VAL A 1 93 ? 8.073 -8.390 -22.078 1.00 77.38 93 VAL A N 1
ATOM 770 C CA . VAL A 1 93 ? 8.910 -7.794 -23.143 1.00 77.38 93 VAL A CA 1
ATOM 771 C C . VAL A 1 93 ? 8.389 -8.132 -24.547 1.00 77.38 93 VAL A C 1
ATOM 773 O O . VAL A 1 93 ? 8.269 -7.244 -25.391 1.00 77.38 93 VAL A O 1
ATOM 776 N N . SER A 1 94 ? 7.996 -9.385 -24.793 1.00 68.94 94 SER A N 1
ATOM 777 C CA . SER A 1 94 ? 7.451 -9.826 -26.088 1.00 68.94 94 SER A CA 1
ATOM 778 C C . SER A 1 94 ? 6.144 -9.124 -26.481 1.00 68.94 94 SER A C 1
ATOM 780 O O . SER A 1 94 ? 5.903 -8.895 -27.663 1.00 68.94 94 SER A O 1
ATOM 782 N N . HI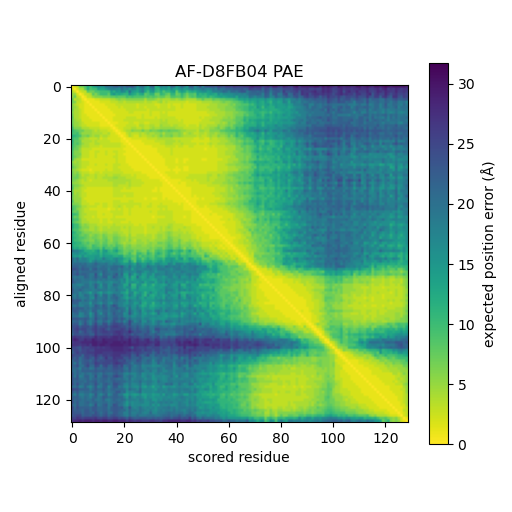S A 1 95 ? 5.327 -8.723 -25.504 1.00 68.44 95 HIS A N 1
ATOM 783 C CA . HIS A 1 95 ? 4.050 -8.036 -25.725 1.00 68.44 95 HIS A CA 1
ATOM 784 C C . HIS A 1 95 ? 4.244 -6.538 -25.998 1.00 68.44 95 HIS A C 1
ATOM 786 O O . HIS A 1 95 ? 3.425 -5.910 -26.664 1.00 68.44 95 HIS A O 1
ATOM 792 N N . VAL A 1 96 ? 5.341 -5.962 -25.500 1.00 65.25 96 VAL A N 1
ATOM 793 C CA . VAL A 1 96 ? 5.674 -4.539 -25.659 1.00 65.25 96 VAL A CA 1
ATOM 794 C C . VAL A 1 96 ? 6.413 -4.273 -26.978 1.00 65.25 96 VAL A C 1
ATOM 796 O O . VAL A 1 96 ? 6.285 -3.190 -27.545 1.00 65.25 96 VAL A O 1
ATOM 799 N N . HIS A 1 97 ? 7.130 -5.264 -27.518 1.00 60.34 97 HIS A N 1
ATOM 800 C CA . HIS A 1 97 ? 7.837 -5.174 -28.804 1.00 60.34 97 HIS A CA 1
ATOM 801 C C . HIS A 1 97 ? 6.981 -5.501 -30.041 1.00 60.34 97 HIS A C 1
ATOM 803 O O . HIS A 1 97 ? 7.528 -5.807 -31.102 1.00 60.34 97 HIS A O 1
ATOM 809 N N . TYR A 1 98 ? 5.652 -5.416 -29.940 1.00 56.12 98 TYR A N 1
ATOM 810 C CA . TYR A 1 98 ? 4.763 -5.658 -31.076 1.00 56.12 98 TYR A CA 1
ATOM 811 C C . TYR A 1 98 ? 5.089 -4.710 -32.255 1.00 56.12 98 TYR A C 1
ATOM 813 O O . TYR A 1 98 ? 5.284 -3.518 -32.017 1.00 56.12 98 TYR A O 1
ATOM 821 N N . PRO A 1 99 ? 5.100 -5.162 -33.529 1.00 56.62 99 PRO A N 1
ATOM 822 C CA . PRO A 1 99 ? 5.653 -4.410 -34.671 1.00 56.62 99 PRO A CA 1
ATOM 823 C C . PRO A 1 99 ? 5.043 -3.025 -34.944 1.00 56.62 99 PRO A C 1
ATOM 825 O O . PRO A 1 99 ? 5.626 -2.232 -35.676 1.00 56.62 99 PRO A O 1
ATOM 828 N N . LYS A 1 100 ? 3.879 -2.717 -34.358 1.00 60.53 100 LYS A N 1
ATOM 829 C CA . LYS A 1 100 ? 3.200 -1.413 -34.452 1.00 60.53 100 LYS A CA 1
ATOM 830 C C . LYS A 1 100 ? 3.533 -0.454 -33.296 1.00 60.53 100 LYS A C 1
ATOM 832 O O . LYS A 1 100 ? 2.868 0.566 -33.139 1.00 60.53 100 LYS A O 1
ATOM 837 N N . SER A 1 101 ? 4.508 -0.783 -32.449 1.00 64.81 101 SER A N 1
ATOM 838 C CA . SER A 1 101 ? 4.896 0.049 -31.309 1.00 64.81 101 SER A CA 1
ATOM 839 C C . SER A 1 101 ? 5.545 1.359 -31.769 1.00 64.81 101 SER A C 1
ATOM 841 O O . SER A 1 101 ? 6.535 1.340 -32.499 1.00 64.81 101 SER A O 1
ATOM 843 N N . ASP A 1 102 ? 4.996 2.476 -31.293 1.00 72.38 102 ASP A N 1
ATOM 844 C CA . ASP A 1 102 ? 5.484 3.842 -31.492 1.00 72.38 102 ASP A CA 1
ATOM 845 C C . ASP A 1 102 ? 7.008 3.961 -31.223 1.00 72.38 102 ASP A C 1
ATOM 847 O O . ASP A 1 102 ? 7.462 3.638 -30.113 1.00 72.38 102 ASP A O 1
ATOM 851 N N . PRO A 1 103 ? 7.810 4.425 -32.205 1.00 72.25 103 PRO A N 1
ATOM 852 C CA . PRO A 1 103 ? 9.254 4.612 -32.063 1.00 72.25 103 PRO A CA 1
ATOM 853 C C . PRO A 1 103 ? 9.657 5.453 -30.845 1.00 72.25 103 PRO A C 1
ATOM 855 O O . PRO A 1 103 ? 10.658 5.136 -30.196 1.00 72.25 103 PRO A O 1
ATOM 858 N N . PHE A 1 104 ? 8.865 6.470 -30.481 1.00 69.94 104 PHE A N 1
ATOM 859 C CA . PHE A 1 104 ? 9.143 7.316 -29.319 1.00 69.94 104 PHE A CA 1
ATOM 860 C C . PHE A 1 104 ? 9.023 6.527 -28.016 1.00 69.94 104 PHE A C 1
ATOM 862 O O . PHE A 1 104 ? 9.925 6.566 -27.180 1.00 69.94 104 PHE A O 1
ATOM 869 N N . LYS A 1 105 ? 7.971 5.712 -27.875 1.00 76.94 105 LYS A N 1
ATOM 870 C CA . LYS A 1 105 ? 7.784 4.846 -26.699 1.00 76.94 105 LYS A CA 1
ATOM 871 C C . LYS A 1 105 ? 8.904 3.818 -26.576 1.00 76.94 105 LYS A C 1
ATOM 873 O O . LYS A 1 105 ? 9.393 3.578 -25.474 1.00 76.94 105 LYS A O 1
ATOM 878 N N . LYS A 1 106 ? 9.364 3.254 -27.696 1.00 76.38 106 LYS A N 1
ATOM 879 C CA . LYS A 1 106 ? 10.496 2.315 -27.716 1.00 76.38 106 LYS A CA 1
ATOM 880 C C . LYS A 1 106 ? 11.791 2.978 -27.238 1.00 76.38 106 L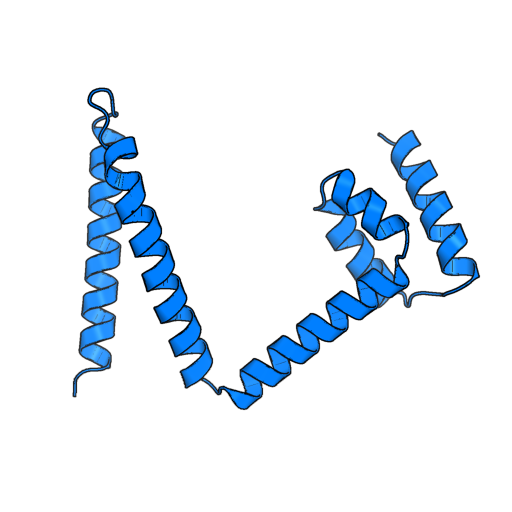YS A C 1
ATOM 882 O O . LYS A 1 106 ? 12.533 2.370 -26.467 1.00 76.38 106 LYS A O 1
ATOM 887 N N . GLN A 1 107 ? 12.049 4.219 -27.652 1.00 79.75 107 GLN A N 1
ATOM 888 C CA . GLN A 1 107 ? 13.227 4.969 -27.217 1.00 79.75 107 GLN A CA 1
ATOM 889 C C . GLN A 1 107 ?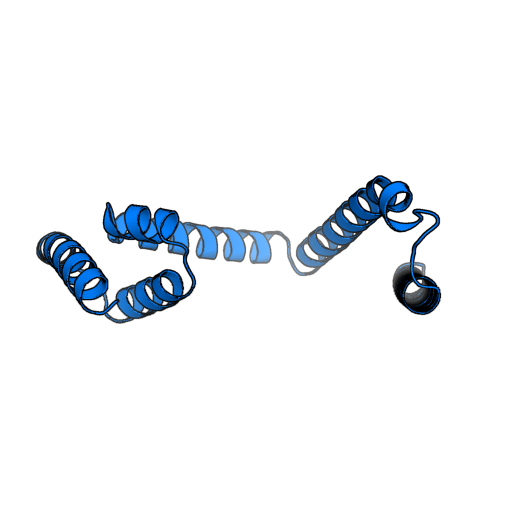 13.154 5.345 -25.731 1.00 79.75 107 GLN A C 1
ATOM 891 O O . GLN A 1 107 ? 14.137 5.189 -25.008 1.00 79.75 107 GLN A O 1
ATOM 896 N N . THR A 1 108 ? 11.984 5.766 -25.247 1.00 82.38 108 THR A N 1
ATOM 897 C CA . THR A 1 108 ? 11.760 6.045 -23.823 1.00 82.38 108 THR A CA 1
ATOM 898 C C . THR A 1 108 ? 11.966 4.797 -22.965 1.00 82.38 108 THR A C 1
ATOM 900 O O . THR A 1 108 ? 12.638 4.876 -21.939 1.00 82.38 108 THR A O 1
ATOM 903 N N . LEU A 1 109 ? 11.459 3.635 -23.392 1.00 82.75 109 LEU A N 1
ATOM 904 C CA . LEU A 1 109 ? 11.665 2.367 -22.684 1.00 82.75 109 LEU A CA 1
ATOM 905 C C . LEU A 1 109 ? 13.150 2.009 -22.582 1.00 82.75 109 LEU A C 1
ATOM 907 O O . LEU A 1 109 ? 13.625 1.712 -21.489 1.00 82.75 109 LEU A O 1
ATOM 911 N N . LYS A 1 110 ? 13.901 2.116 -23.687 1.00 83.69 110 LYS A N 1
ATOM 912 C CA . LYS A 1 110 ? 15.358 1.907 -23.678 1.00 83.69 110 LYS A CA 1
ATOM 913 C C . LYS A 1 110 ? 16.067 2.848 -22.704 1.00 83.69 110 LYS A C 1
ATOM 915 O O . LYS A 1 110 ? 16.905 2.407 -21.927 1.00 83.69 110 LYS A O 1
ATOM 920 N N . ALA A 1 111 ? 15.706 4.131 -22.706 1.00 87.00 111 ALA A N 1
ATOM 921 C CA . ALA A 1 111 ? 16.299 5.107 -21.796 1.00 87.00 111 ALA A CA 1
ATOM 922 C C . ALA A 1 111 ? 16.041 4.763 -20.318 1.00 87.00 111 ALA A C 1
ATOM 924 O O . ALA A 1 111 ? 16.938 4.917 -19.490 1.00 87.00 111 ALA A O 1
ATOM 925 N N . TRP A 1 112 ? 14.844 4.278 -19.975 1.00 87.38 112 TRP A N 1
ATOM 926 C CA . TRP A 1 112 ? 14.530 3.842 -18.611 1.00 87.38 112 TRP A CA 1
ATOM 927 C C . TRP A 1 112 ? 15.267 2.565 -18.209 1.00 87.38 112 TRP A C 1
ATOM 929 O O . TRP A 1 112 ? 15.771 2.510 -17.090 1.00 87.38 112 TRP A O 1
ATOM 939 N N . VAL A 1 113 ? 15.400 1.585 -19.108 1.00 87.06 113 VAL A N 1
ATOM 940 C CA . VAL A 1 113 ? 16.202 0.375 -18.850 1.00 87.06 113 VAL A CA 1
ATOM 941 C C . VAL A 1 113 ? 17.656 0.750 -18.558 1.00 87.06 113 VAL A C 1
ATOM 943 O O . VAL A 1 113 ? 18.170 0.382 -17.506 1.00 87.06 113 VAL A O 1
ATOM 946 N N . ASN A 1 114 ? 18.269 1.600 -19.387 1.00 88.44 114 ASN A N 1
ATOM 947 C CA . ASN A 1 114 ? 19.644 2.063 -19.165 1.00 88.44 114 ASN A CA 1
ATOM 948 C C . ASN A 1 114 ? 19.807 2.806 -17.825 1.00 88.44 114 ASN A C 1
ATOM 950 O O . ASN A 1 114 ? 20.836 2.700 -17.160 1.00 88.44 114 ASN A O 1
ATOM 954 N N . LYS A 1 115 ? 18.798 3.579 -17.394 1.00 90.12 115 LYS A N 1
ATOM 955 C CA . LYS A 1 115 ? 18.820 4.231 -16.072 1.00 90.12 115 LYS A CA 1
ATOM 956 C C . LYS A 1 115 ? 18.814 3.208 -14.936 1.00 90.12 115 LYS A C 1
ATOM 958 O O . LYS A 1 115 ? 19.557 3.396 -13.976 1.00 90.12 115 LYS A O 1
ATOM 963 N N . VAL A 1 116 ? 18.001 2.156 -15.040 1.00 89.62 116 VAL A N 1
ATOM 964 C CA . VAL A 1 116 ? 17.948 1.073 -14.044 1.00 89.62 116 VAL A CA 1
ATOM 965 C C . VAL A 1 116 ? 19.280 0.326 -13.990 1.00 89.62 116 VAL A C 1
ATOM 967 O O . VAL A 1 116 ? 19.805 0.121 -12.899 1.00 89.62 116 VAL A O 1
ATOM 970 N N . GLU A 1 117 ? 19.870 0.000 -15.140 1.00 89.75 117 GLU A N 1
ATOM 971 C CA . GLU A 1 117 ? 21.191 -0.640 -15.220 1.00 89.75 117 GLU A CA 1
ATOM 972 C C . GLU A 1 117 ? 22.282 0.206 -14.555 1.00 89.75 117 GLU A C 1
ATOM 974 O O . GLU A 1 117 ? 23.051 -0.302 -13.743 1.00 89.75 117 GLU A O 1
ATOM 979 N N . ASN A 1 118 ? 22.307 1.517 -14.820 1.00 91.56 118 ASN A N 1
ATOM 980 C CA . ASN A 1 118 ? 23.267 2.427 -14.194 1.00 91.56 118 ASN A CA 1
ATOM 981 C C . ASN A 1 118 ? 23.112 2.491 -12.667 1.00 91.56 118 ASN A C 1
ATOM 983 O O . ASN A 1 118 ? 24.111 2.559 -11.952 1.00 91.56 118 ASN A O 1
ATOM 987 N N . GLN A 1 119 ? 21.879 2.478 -12.153 1.00 90.00 119 GLN A N 1
ATOM 988 C CA . GLN A 1 119 ? 21.628 2.448 -10.708 1.00 90.00 119 GLN A CA 1
ATOM 989 C C . GLN A 1 119 ? 22.043 1.109 -10.091 1.00 90.00 119 GLN A C 1
ATOM 991 O O . GLN A 1 119 ? 22.680 1.098 -9.042 1.00 90.00 119 GLN A O 1
ATOM 996 N N . ALA A 1 120 ? 21.763 -0.009 -10.765 1.00 88.88 120 ALA A N 1
ATOM 997 C CA . ALA A 1 120 ? 22.191 -1.332 -10.320 1.00 88.88 120 ALA A CA 1
ATOM 998 C C . ALA A 1 120 ? 23.724 -1.459 -10.297 1.00 88.88 120 ALA A C 1
ATOM 1000 O O . ALA A 1 120 ? 24.281 -1.996 -9.344 1.00 88.88 120 ALA A O 1
ATOM 1001 N N . ALA A 1 121 ? 24.416 -0.911 -11.300 1.00 89.31 121 ALA A N 1
ATOM 1002 C CA . ALA A 1 121 ? 25.875 -0.879 -11.343 1.00 89.31 121 ALA A CA 1
ATOM 1003 C C . ALA A 1 121 ? 26.480 -0.025 -10.219 1.00 89.31 121 ALA A C 1
ATOM 1005 O O . ALA A 1 121 ? 27.480 -0.425 -9.631 1.00 89.31 121 ALA A O 1
ATOM 1006 N N . LYS A 1 122 ? 25.879 1.130 -9.896 1.00 90.25 122 LYS A N 1
ATOM 1007 C CA . LYS A 1 122 ? 26.289 1.936 -8.735 1.00 90.25 122 LYS A CA 1
ATOM 1008 C C . LYS A 1 122 ? 26.096 1.167 -7.435 1.00 90.25 122 LYS A C 1
ATOM 1010 O O . LYS A 1 122 ? 27.041 1.045 -6.675 1.00 90.25 122 LYS A O 1
ATOM 1015 N N . LEU A 1 123 ? 24.910 0.591 -7.231 1.00 88.00 123 LEU A N 1
ATOM 1016 C CA . LEU A 1 123 ? 24.610 -0.203 -6.041 1.00 88.00 123 LEU A CA 1
ATOM 1017 C C . LEU A 1 123 ? 25.595 -1.367 -5.876 1.00 88.00 123 LEU A C 1
ATOM 1019 O O . LEU A 1 123 ? 26.073 -1.608 -4.778 1.00 88.00 123 LEU A O 1
ATOM 1023 N N . LYS A 1 124 ? 25.940 -2.053 -6.972 1.00 88.81 124 LYS A N 1
ATOM 1024 C CA . LYS A 1 124 ? 26.922 -3.140 -6.961 1.00 88.81 124 LYS A CA 1
ATOM 1025 C C . LYS A 1 124 ? 28.309 -2.670 -6.501 1.00 88.81 124 LYS A C 1
ATOM 1027 O O . LYS A 1 124 ? 28.927 -3.352 -5.694 1.00 88.81 124 LYS A O 1
ATOM 1032 N N . LYS A 1 125 ? 28.770 -1.506 -6.974 1.00 89.62 125 LYS A N 1
ATOM 1033 C CA . LYS A 1 125 ? 30.067 -0.926 -6.578 1.00 89.62 125 LYS A CA 1
ATOM 1034 C C . LYS A 1 125 ? 30.145 -0.547 -5.100 1.00 89.62 125 LYS A C 1
ATOM 1036 O O . LYS A 1 125 ? 31.229 -0.576 -4.551 1.00 89.62 125 LYS A O 1
ATOM 1041 N N . GLU A 1 126 ? 29.027 -0.178 -4.483 1.00 86.56 126 GLU A N 1
ATOM 1042 C CA . GLU A 1 126 ? 28.978 0.158 -3.051 1.00 86.56 126 GLU A CA 1
ATOM 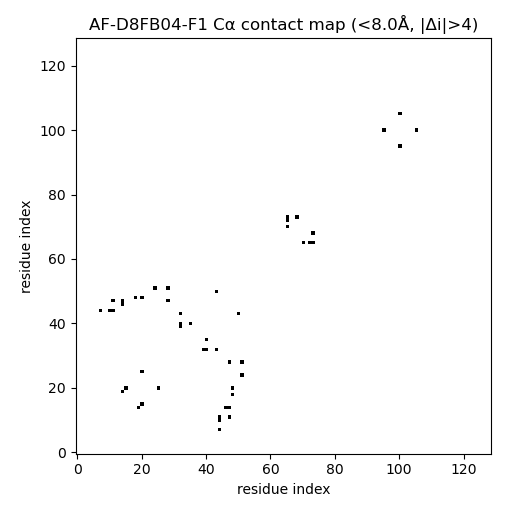1043 C C . GLU A 1 126 ? 28.984 -1.092 -2.147 1.00 86.56 126 GLU A C 1
ATOM 1045 O O . GLU A 1 126 ? 29.155 -0.976 -0.938 1.00 86.56 126 GLU A O 1
ATOM 1050 N N . ILE A 1 127 ? 28.748 -2.284 -2.710 1.00 80.44 127 ILE A N 1
ATOM 1051 C CA . ILE A 1 127 ? 28.646 -3.556 -1.969 1.00 80.44 127 ILE A CA 1
ATOM 1052 C C . ILE A 1 127 ? 29.885 -4.433 -2.177 1.00 80.44 127 ILE A C 1
ATOM 1054 O O . ILE A 1 127 ? 30.227 -5.228 -1.302 1.00 80.44 127 ILE A O 1
ATOM 1058 N N . GLU A 1 128 ? 30.543 -4.326 -3.332 1.00 76.94 128 GLU A N 1
ATOM 1059 C CA . GLU A 1 128 ? 31.840 -4.966 -3.564 1.00 76.94 128 GLU A CA 1
ATOM 1060 C C . GLU A 1 128 ? 32.949 -4.146 -2.867 1.00 76.94 128 GLU A C 1
ATOM 1062 O O . GLU A 1 128 ? 32.976 -2.929 -3.048 1.00 76.94 128 GLU A O 1
ATOM 1067 N N . PRO A 1 129 ? 33.819 -4.775 -2.050 1.00 59.03 129 PRO A N 1
ATOM 1068 C CA . PRO A 1 129 ? 34.883 -4.087 -1.313 1.00 59.03 129 PRO A CA 1
ATOM 1069 C C . PRO A 1 129 ? 36.002 -3.539 -2.210 1.00 59.03 129 PRO A C 1
ATOM 1071 O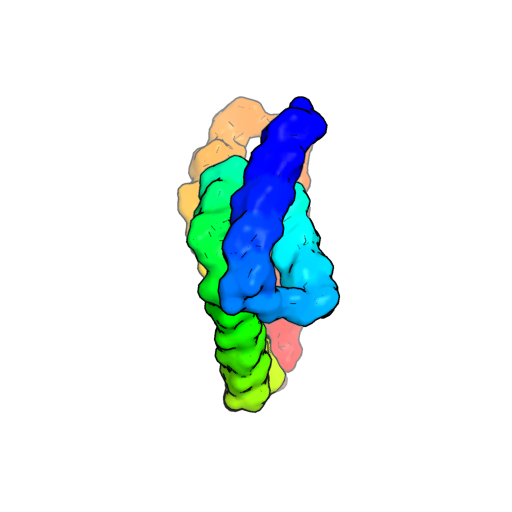 O . PRO A 1 129 ? 36.262 -4.133 -3.285 1.00 59.03 129 PRO A O 1
#

Foldseek 3Di:
DVVVVVVLVVLQVVQCVVPNDDPVLVVVLVVCLVVDDPVVSVVCSVHVPVVSVVVVVVVVVVVVCCVVCDPVNVVVVVVVVVVVVVVVCVVCVVVQVDVPHDPVVVVVVVVVVVVVVVVVVVVVVVVDD

Radius of gyration: 22.83 Å; Cα contacts (8 Å, |Δi|>4): 25; chains: 1; bounding box: 63×23×54 Å

Solvent-accessible surface area (backbone atoms only — not comparable to full-atom values): 7356 Å² total; per-residue (Å²): 110,71,71,58,54,52,54,54,48,52,48,43,49,63,47,39,76,77,56,71,68,54,75,68,54,48,52,54,51,48,58,54,44,74,76,42,56,70,73,56,38,54,56,41,53,75,40,54,64,61,49,51,52,53,50,51,53,48,53,52,51,50,51,51,46,47,64,74,42,37,75,64,42,54,53,52,50,52,54,52,49,52,51,52,51,52,57,52,48,64,73,44,46,73,73,67,66,41,94,84,55,56,68,67,60,56,51,53,50,51,55,51,52,53,51,53,50,54,51,50,53,51,56,49,58,76,70,53,133

Secondary structure (DSSP, 8-state):
-HHHHHHHHHHHHHHHTTSPPPHHHHHHHHHHHHHS-HHHHHHHHH-HHHHHHHHHHHHHHHHHHHHHHHHHHHHHHHHHHHHHHHHHHHHHHHHHT-TT--HHHHHHHHHHHHHHHHHHHHHHHHH--